Protein AF-L9M4J0-F1 (afdb_monomer)

Solvent-accessible surface area (backbone atoms only — not comparable to full-atom values): 4822 Å² total; per-residue (Å²): 115,34,23,33,44,34,38,97,88,22,25,38,25,70,47,79,53,81,78,78,78,89,69,82,90,76,92,76,78,83,71,77,47,79,43,77,47,78,34,80,50,73,89,58,33,43,72,31,76,40,66,64,60,52,50,49,53,49,60,78,39,64,88,39,73,88,54,57,82,50,42,81,42,83,40,82,128

Mean predicted aligned error: 8.57 Å

Nearest PDB structures (foldseek):
  3jc5-assembly1_6  TM=2.144E-01  e=4.487E+00  Saccharomyces cerevisiae
  6iic-assembly1_C  TM=2.243E-01  e=5.089E+00  Mud crab virus
  3jc7-assembly1_6  TM=2.180E-01  e=5.419E+00  Saccharomyces cerevisiae

pLDDT: mean 80.51, std 18.29, range [41.53, 94.75]

Structure (mmCIF, N/CA/C/O backbone):
data_AF-L9M4J0-F1
#
_entry.id   AF-L9M4J0-F1
#
loop_
_atom_site.group_PDB
_atom_site.id
_atom_site.type_symbol
_atom_site.label_atom_id
_atom_site.label_alt_id
_atom_site.label_comp_id
_atom_site.label_asym_id
_atom_site.label_entity_id
_atom_site.label_seq_id
_atom_site.pdbx_PDB_ins_code
_atom_site.Cartn_x
_atom_site.Cartn_y
_atom_site.Cartn_z
_atom_site.occupancy
_atom_site.B_iso_or_equiv
_atom_site.auth_seq_id
_atom_site.auth_comp_id
_atom_site.auth_asym_id
_atom_site.auth_atom_id
_atom_site.pdbx_PDB_model_num
ATOM 1 N N . MET A 1 1 ? 8.813 -14.306 0.198 1.00 78.94 1 MET A N 1
ATOM 2 C CA . MET A 1 1 ? 9.029 -13.112 1.027 1.00 78.94 1 MET A CA 1
ATOM 3 C C . MET A 1 1 ? 8.425 -11.855 0.426 1.00 78.94 1 MET A C 1
ATOM 5 O O . MET A 1 1 ? 9.209 -10.937 0.275 1.00 78.94 1 MET A O 1
ATOM 9 N N . ALA A 1 2 ? 7.155 -11.794 0.005 1.00 89.12 2 ALA A N 1
ATOM 10 C CA . ALA A 1 2 ? 6.613 -10.585 -0.632 1.00 89.12 2 ALA A CA 1
ATOM 11 C C . ALA A 1 2 ? 5.502 -9.970 0.224 1.00 89.12 2 ALA A C 1
ATOM 13 O O . ALA A 1 2 ? 4.866 -10.659 1.025 1.00 89.12 2 ALA A O 1
ATOM 14 N N . PHE A 1 3 ? 5.269 -8.673 0.057 1.00 93.00 3 PHE A N 1
ATOM 15 C CA . PHE A 1 3 ? 4.237 -7.933 0.775 1.00 93.00 3 PHE A CA 1
ATOM 16 C C . PHE A 1 3 ? 3.369 -7.175 -0.218 1.00 93.00 3 PHE A C 1
ATOM 18 O O . PHE A 1 3 ? 3.848 -6.712 -1.244 1.00 93.00 3 PHE A O 1
ATOM 25 N N . ARG A 1 4 ? 2.088 -7.023 0.086 1.00 93.38 4 ARG A N 1
ATOM 26 C CA . ARG A 1 4 ? 1.148 -6.233 -0.711 1.00 93.38 4 ARG A CA 1
ATOM 27 C C . ARG A 1 4 ? 0.338 -5.329 0.196 1.00 93.38 4 ARG A C 1
ATOM 29 O O . ARG A 1 4 ? 0.224 -5.586 1.394 1.00 93.38 4 ARG A O 1
ATOM 36 N N . ILE A 1 5 ? -0.226 -4.275 -0.373 1.00 94.75 5 ILE A N 1
ATOM 37 C CA . ILE A 1 5 ? -1.146 -3.398 0.346 1.00 94.75 5 ILE A CA 1
ATOM 38 C C . ILE A 1 5 ? -2.567 -3.776 -0.057 1.00 94.75 5 ILE A C 1
ATOM 40 O O . ILE A 1 5 ? -2.878 -3.829 -1.246 1.00 94.75 5 ILE A O 1
ATOM 44 N N . ILE A 1 6 ? -3.412 -4.026 0.940 1.00 94.31 6 ILE A N 1
ATOM 45 C CA . ILE A 1 6 ? -4.821 -4.371 0.764 1.00 94.31 6 ILE A CA 1
ATOM 46 C C . ILE A 1 6 ? -5.727 -3.344 1.427 1.00 94.31 6 ILE A C 1
ATOM 48 O O . ILE A 1 6 ? -5.377 -2.785 2.466 1.00 94.31 6 ILE A O 1
ATOM 52 N N . LYS A 1 7 ? -6.907 -3.128 0.858 1.00 93.75 7 LYS A N 1
ATOM 53 C CA . LYS A 1 7 ? -7.965 -2.291 1.424 1.00 93.75 7 LYS A CA 1
ATOM 54 C C . LYS A 1 7 ? -9.314 -2.837 0.984 1.00 93.75 7 LYS A C 1
ATOM 56 O O . LYS A 1 7 ? -9.534 -2.985 -0.208 1.00 93.75 7 LYS A O 1
ATOM 61 N N . ASP A 1 8 ? -10.215 -3.106 1.927 1.00 92.25 8 ASP A N 1
ATOM 62 C CA . ASP A 1 8 ? -11.591 -3.540 1.631 1.00 92.25 8 ASP A CA 1
ATOM 63 C C . ASP A 1 8 ? -11.662 -4.714 0.624 1.00 92.25 8 ASP A C 1
ATOM 65 O O . ASP A 1 8 ? -12.511 -4.741 -0.260 1.00 92.25 8 ASP A O 1
ATOM 69 N N . ASN A 1 9 ? -10.748 -5.686 0.753 1.00 90.75 9 ASN A N 1
ATOM 70 C CA . ASN A 1 9 ? -10.589 -6.839 -0.150 1.00 90.75 9 ASN A CA 1
ATOM 71 C C . ASN A 1 9 ? -10.087 -6.514 -1.577 1.00 90.75 9 ASN A C 1
ATOM 73 O O . ASN A 1 9 ? -10.151 -7.367 -2.457 1.00 90.75 9 ASN A O 1
ATOM 77 N N . LEU A 1 10 ? -9.563 -5.306 -1.790 1.00 93.75 10 LEU A N 1
ATOM 78 C CA . LEU A 1 10 ? -8.862 -4.875 -2.999 1.00 93.75 10 LEU A CA 1
ATOM 79 C C . LEU A 1 10 ? -7.356 -4.776 -2.738 1.00 93.75 10 LEU A C 1
ATOM 81 O O . LEU A 1 10 ? -6.916 -4.493 -1.623 1.00 93.75 10 LEU A O 1
ATOM 85 N N . PHE A 1 11 ? -6.572 -4.948 -3.788 1.00 94.06 11 PHE A N 1
ATOM 86 C CA . PHE A 1 11 ? -5.125 -4.828 -3.835 1.00 94.06 11 PHE A CA 1
ATOM 87 C C . PHE A 1 11 ? -4.705 -3.484 -4.422 1.00 94.06 11 PHE A C 1
ATOM 89 O O .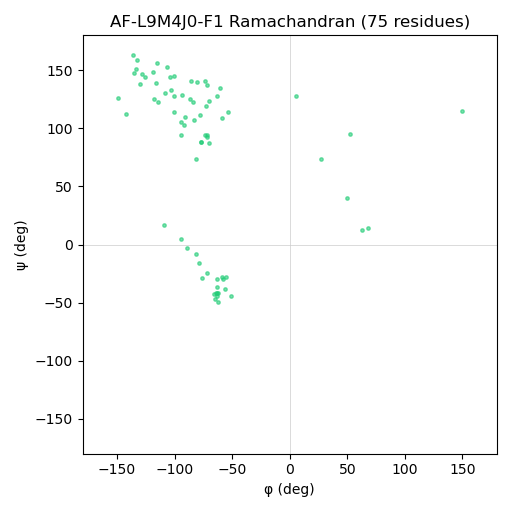 PHE A 1 11 ? -5.346 -2.951 -5.329 1.00 94.06 11 PHE A O 1
ATOM 96 N N . LEU A 1 12 ? -3.609 -2.930 -3.910 1.00 93.31 12 LEU A N 1
ATOM 97 C CA . LEU A 1 12 ? -2.990 -1.748 -4.497 1.00 93.31 12 LEU A CA 1
ATOM 98 C C . LEU A 1 12 ? -2.292 -2.140 -5.805 1.00 93.31 12 LEU A C 1
ATOM 100 O O . LEU A 1 12 ? -1.349 -2.927 -5.776 1.00 93.31 12 LEU A O 1
ATOM 104 N N . ALA A 1 13 ? -2.716 -1.559 -6.921 1.00 92.62 13 ALA A N 1
ATOM 105 C CA . ALA A 1 13 ? -2.036 -1.641 -8.206 1.00 92.62 13 ALA A CA 1
ATOM 106 C C . ALA A 1 13 ? -1.296 -0.333 -8.492 1.00 92.62 13 ALA A C 1
ATOM 108 O O . ALA A 1 13 ? -1.768 0.758 -8.151 1.00 92.6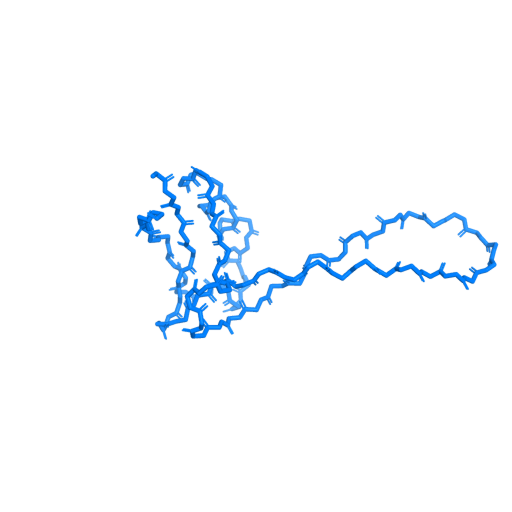2 13 ALA A O 1
ATOM 109 N N . ILE A 1 14 ? -0.133 -0.457 -9.127 1.00 88.19 14 ILE A N 1
ATOM 110 C CA . ILE A 1 14 ? 0.674 0.676 -9.569 1.00 88.19 14 ILE A CA 1
ATOM 111 C C . ILE A 1 14 ? 0.777 0.614 -11.086 1.00 88.19 14 ILE A C 1
ATOM 113 O O . ILE A 1 14 ? 1.208 -0.398 -11.636 1.00 88.19 14 ILE A O 1
ATOM 117 N N . THR A 1 15 ? 0.400 1.707 -11.740 1.00 79.75 15 THR A N 1
ATOM 118 C CA . THR A 1 15 ? 0.592 1.895 -13.175 1.00 79.75 15 THR A CA 1
ATOM 119 C C . THR A 1 15 ? 1.575 3.041 -13.364 1.00 79.75 15 THR A C 1
ATOM 121 O O . THR A 1 15 ? 1.356 4.145 -12.863 1.00 79.75 15 THR A O 1
ATOM 124 N N . GLU A 1 16 ? 2.676 2.783 -14.061 1.00 65.44 16 GLU A N 1
ATOM 125 C CA . GLU A 1 16 ? 3.609 3.829 -14.474 1.00 65.44 16 GLU A CA 1
ATOM 126 C C . GLU A 1 16 ? 3.187 4.323 -15.858 1.00 65.44 16 GLU A C 1
ATOM 128 O O . GLU A 1 16 ? 3.302 3.601 -16.849 1.00 65.44 16 GLU A O 1
ATOM 133 N N . GLU A 1 17 ? 2.670 5.548 -15.934 1.00 56.38 17 GLU A N 1
ATOM 134 C CA . GLU A 1 17 ? 2.443 6.211 -1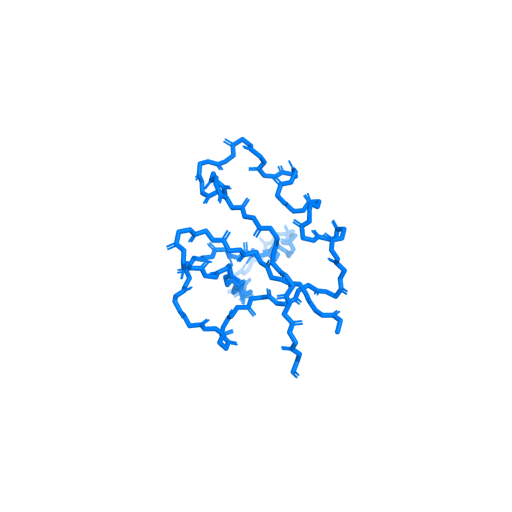7.217 1.00 56.38 17 GLU A CA 1
ATOM 135 C C . GLU A 1 17 ? 3.655 7.089 -17.534 1.00 56.38 17 GLU A C 1
ATOM 137 O O . GLU A 1 17 ? 3.856 8.157 -16.952 1.00 56.38 17 GLU A O 1
ATOM 142 N N . ASN A 1 18 ? 4.484 6.628 -18.472 1.00 48.78 18 ASN A N 1
ATOM 143 C CA . ASN A 1 18 ? 5.526 7.457 -19.068 1.00 48.78 18 ASN A CA 1
ATOM 144 C C . ASN A 1 18 ? 4.865 8.465 -20.015 1.00 48.78 18 ASN A C 1
ATOM 146 O O . ASN A 1 18 ? 4.613 8.165 -21.183 1.00 48.78 18 ASN A O 1
ATOM 150 N N . HIS A 1 19 ? 4.579 9.668 -19.520 1.00 45.69 19 HIS A N 1
ATOM 151 C CA . HIS A 1 19 ? 4.196 10.786 -20.376 1.00 45.69 19 HIS A CA 1
ATOM 152 C C . HIS A 1 19 ? 5.426 11.282 -21.153 1.00 45.69 19 HIS A C 1
ATOM 154 O O . HIS A 1 19 ? 6.174 12.139 -20.687 1.00 45.69 19 HIS A O 1
ATOM 160 N N . TYR A 1 20 ? 5.638 10.750 -22.358 1.00 43.31 20 TYR A N 1
ATOM 161 C CA . TYR A 1 20 ? 6.537 11.362 -23.334 1.00 43.31 20 TYR A CA 1
ATOM 162 C C . TYR A 1 20 ? 5.822 12.553 -23.981 1.00 43.31 20 TYR A C 1
ATOM 164 O O . TYR A 1 20 ? 5.169 12.405 -25.012 1.00 43.31 20 TYR A O 1
ATOM 172 N N . ASN A 1 21 ? 5.925 13.738 -23.375 1.00 41.53 21 ASN A N 1
ATOM 173 C CA . ASN A 1 21 ? 5.566 14.975 -24.068 1.00 41.53 21 ASN A CA 1
ATOM 174 C C . ASN A 1 21 ? 6.646 15.271 -25.121 1.00 41.53 21 ASN A C 1
ATOM 176 O O . ASN A 1 21 ? 7.686 15.848 -24.816 1.00 41.53 21 ASN A O 1
ATOM 180 N N . TYR A 1 22 ? 6.403 14.833 -26.358 1.00 44.41 22 TYR A N 1
ATOM 181 C CA . TYR A 1 22 ? 7.096 15.319 -27.551 1.00 44.41 22 TYR A CA 1
ATOM 182 C C . TYR A 1 22 ? 6.443 16.637 -27.979 1.00 44.41 22 TYR A C 1
ATOM 184 O O . TYR A 1 22 ? 5.696 16.669 -28.947 1.00 44.41 22 TYR A O 1
ATOM 192 N N . ASP A 1 23 ? 6.693 17.717 -27.244 1.00 41.94 23 ASP A N 1
ATOM 193 C CA . ASP A 1 23 ? 6.413 19.056 -27.756 1.00 41.94 23 ASP A CA 1
ATOM 194 C C . ASP A 1 23 ? 7.504 20.028 -27.293 1.00 41.94 23 ASP A C 1
ATOM 196 O O . ASP A 1 23 ? 7.718 20.262 -26.105 1.00 41.94 23 ASP A O 1
ATOM 200 N N . ASP A 1 24 ? 8.246 20.459 -28.309 1.00 51.25 24 ASP A N 1
ATOM 201 C CA . ASP A 1 24 ? 9.122 21.613 -28.462 1.00 51.25 24 ASP A CA 1
ATOM 202 C C . ASP A 1 24 ? 9.407 22.519 -27.244 1.00 51.25 24 ASP A C 1
ATOM 204 O O . ASP A 1 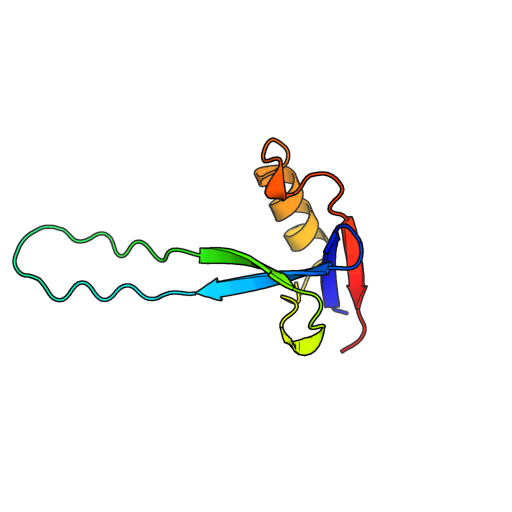24 ? 8.526 23.125 -26.645 1.00 51.25 24 ASP A O 1
ATOM 208 N N . TYR A 1 25 ? 10.713 22.71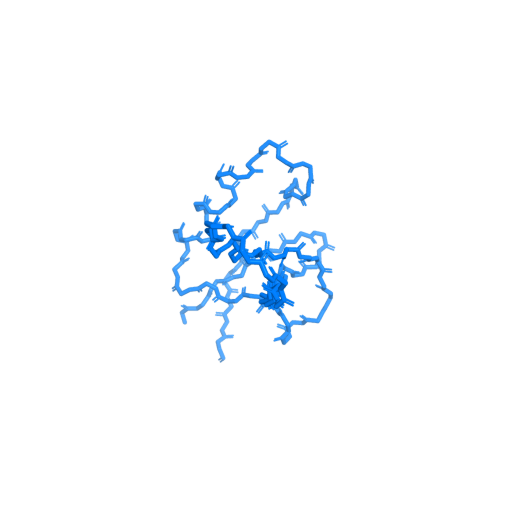7 -27.010 1.00 48.00 25 TYR A N 1
ATOM 209 C CA . TYR A 1 25 ? 11.342 23.839 -26.298 1.00 48.00 25 TYR A CA 1
ATOM 210 C C . TYR A 1 25 ? 10.808 24.188 -24.894 1.00 48.00 25 TYR A C 1
ATOM 212 O O . TYR A 1 25 ? 9.934 25.036 -24.756 1.00 48.00 25 TYR A O 1
ATOM 220 N N . SER A 1 26 ? 11.470 23.655 -23.853 1.00 46.91 26 SER A N 1
ATOM 221 C CA . SER A 1 26 ? 11.815 24.321 -22.571 1.00 46.91 26 SER A CA 1
ATOM 222 C C . SER A 1 26 ? 11.848 23.300 -21.425 1.00 46.91 26 SER A C 1
ATOM 224 O O . SER A 1 26 ? 10.810 22.755 -21.080 1.00 46.91 26 SER A O 1
ATOM 226 N N . ASP A 1 27 ? 13.028 23.071 -20.833 1.00 47.84 27 ASP A N 1
ATOM 227 C CA . ASP A 1 27 ? 13.265 22.450 -19.510 1.00 47.84 27 ASP A CA 1
ATOM 228 C C . ASP A 1 27 ? 12.198 21.455 -18.998 1.00 47.84 27 ASP A C 1
ATOM 230 O O . ASP A 1 27 ? 11.428 21.753 -18.084 1.00 47.84 27 ASP A O 1
ATOM 234 N N . ILE A 1 28 ? 12.154 20.245 -19.567 1.00 45.25 28 ILE A N 1
ATOM 235 C CA . ILE A 1 28 ? 11.219 19.201 -19.123 1.00 45.25 28 ILE A CA 1
ATOM 236 C C . ILE A 1 28 ? 11.912 18.297 -18.100 1.00 45.25 28 ILE A C 1
ATOM 238 O O . ILE A 1 28 ? 12.577 17.315 -18.438 1.00 45.25 28 ILE A O 1
ATOM 242 N N . ASP A 1 29 ? 11.719 18.633 -16.826 1.00 44.25 29 ASP A N 1
ATOM 243 C CA . ASP A 1 29 ? 11.850 17.701 -15.706 1.00 44.25 29 ASP A CA 1
ATOM 244 C C . ASP A 1 29 ? 10.944 16.492 -16.004 1.00 44.25 29 ASP A C 1
ATOM 246 O O . ASP A 1 29 ? 9.723 16.619 -16.135 1.00 44.25 29 ASP A O 1
ATOM 250 N N . THR A 1 30 ? 11.536 15.316 -16.217 1.00 45.47 30 THR A N 1
ATOM 251 C CA . THR A 1 30 ? 10.794 14.093 -16.551 1.00 45.47 30 THR A CA 1
ATOM 252 C C . THR A 1 30 ? 10.013 13.638 -15.316 1.00 45.47 30 THR A C 1
ATOM 254 O O . THR A 1 30 ? 10.504 12.858 -14.502 1.00 45.47 30 THR A O 1
ATOM 257 N N . ALA A 1 31 ? 8.795 14.150 -15.140 1.00 53.34 31 ALA A N 1
ATOM 258 C CA . ALA A 1 31 ? 7.927 13.790 -14.027 1.00 53.34 31 ALA A CA 1
ATOM 259 C C . ALA A 1 31 ? 7.294 12.410 -14.275 1.00 53.34 31 ALA A C 1
ATOM 261 O O . ALA A 1 31 ? 6.200 12.299 -14.831 1.00 53.34 31 ALA A O 1
ATOM 262 N N . VAL A 1 32 ? 7.983 11.343 -13.858 1.00 53.88 32 VAL A N 1
ATOM 263 C CA . VAL A 1 32 ? 7.393 9.998 -13.789 1.00 53.88 32 VAL A CA 1
ATOM 264 C C . VAL A 1 32 ? 6.190 10.064 -12.849 1.00 53.88 32 VAL A C 1
ATOM 266 O O . VAL A 1 32 ? 6.334 10.242 -11.638 1.00 53.88 32 VAL A O 1
ATOM 269 N N . THR A 1 33 ? 4.988 9.966 -13.414 1.00 62.72 33 THR A N 1
ATOM 270 C CA . THR A 1 33 ? 3.750 10.003 -12.637 1.00 62.72 33 THR A CA 1
ATOM 271 C C . THR A 1 33 ? 3.374 8.574 -12.278 1.00 62.72 33 THR A C 1
ATOM 273 O O . THR A 1 33 ? 2.884 7.809 -13.105 1.00 62.72 33 THR A O 1
ATOM 276 N N . THR A 1 34 ? 3.637 8.191 -11.031 1.00 76.75 34 THR A N 1
ATOM 277 C CA . THR A 1 34 ? 3.195 6.903 -10.489 1.00 76.75 34 THR A CA 1
ATOM 278 C C . THR A 1 34 ? 1.711 6.981 -10.134 1.00 76.75 34 THR A C 1
ATOM 280 O O . THR A 1 34 ? 1.336 7.669 -9.177 1.00 76.75 34 THR A O 1
ATOM 283 N N . ASN A 1 35 ? 0.870 6.257 -10.872 1.00 84.62 35 ASN A N 1
ATOM 284 C CA . ASN A 1 35 ? -0.565 6.184 -10.618 1.00 84.62 35 ASN A CA 1
ATOM 285 C C . ASN A 1 35 ? -0.898 4.983 -9.729 1.00 84.62 35 ASN A C 1
ATOM 287 O O . ASN A 1 35 ? -0.501 3.852 -9.999 1.00 84.62 35 ASN A O 1
ATOM 291 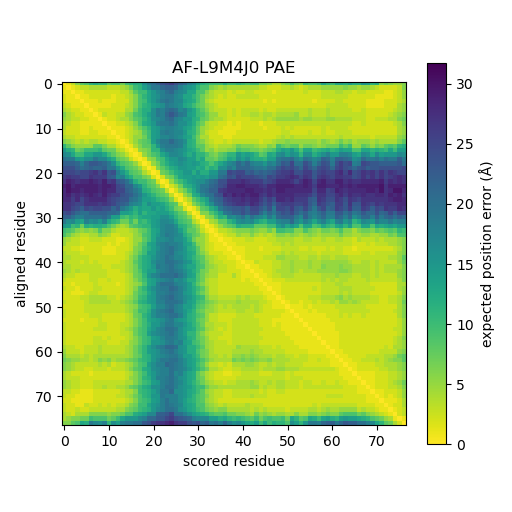N N . TYR A 1 36 ? -1.647 5.242 -8.658 1.00 89.31 36 TYR A N 1
ATOM 292 C CA . TYR A 1 36 ? -2.082 4.232 -7.696 1.00 89.31 36 TYR A CA 1
ATOM 293 C C . TYR A 1 36 ? -3.576 3.976 -7.861 1.00 89.31 36 TYR A C 1
ATOM 295 O O . TYR A 1 36 ? -4.376 4.914 -7.846 1.00 89.31 36 TYR A O 1
ATOM 303 N N . SER A 1 37 ? -3.961 2.709 -7.963 1.00 92.12 37 SER A N 1
ATOM 304 C CA . SER A 1 37 ? -5.361 2.292 -8.061 1.00 92.12 37 SER A CA 1
ATOM 305 C C . SER A 1 37 ? -5.642 1.087 -7.165 1.00 92.12 37 SER A C 1
AT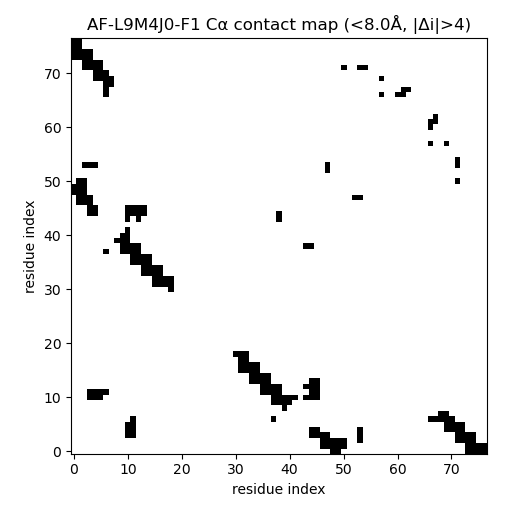OM 307 O O . SER A 1 37 ? -4.722 0.431 -6.682 1.00 92.12 37 SER A O 1
ATOM 309 N N . TRP A 1 38 ? -6.920 0.832 -6.891 1.00 93.44 38 TRP A N 1
ATOM 310 C CA . TRP A 1 38 ? -7.359 -0.371 -6.187 1.00 93.44 38 TRP A CA 1
ATOM 311 C C . TRP A 1 38 ? -7.953 -1.342 -7.200 1.00 93.44 38 TRP A C 1
ATOM 313 O O . TRP A 1 38 ? -8.778 -0.939 -8.018 1.00 93.44 38 TRP A O 1
ATOM 323 N N . THR A 1 39 ? -7.552 -2.605 -7.133 1.00 92.94 39 THR A N 1
ATOM 324 C CA . THR A 1 39 ? -8.024 -3.667 -8.024 1.00 92.94 39 THR A CA 1
ATOM 325 C C . THR A 1 39 ? -8.352 -4.920 -7.226 1.00 92.94 39 THR A C 1
ATOM 327 O O . THR A 1 39 ? -7.737 -5.192 -6.206 1.00 92.94 39 THR A O 1
ATOM 330 N N . ASP A 1 40 ? -9.339 -5.680 -7.664 1.00 93.56 40 ASP A N 1
ATOM 331 C CA . ASP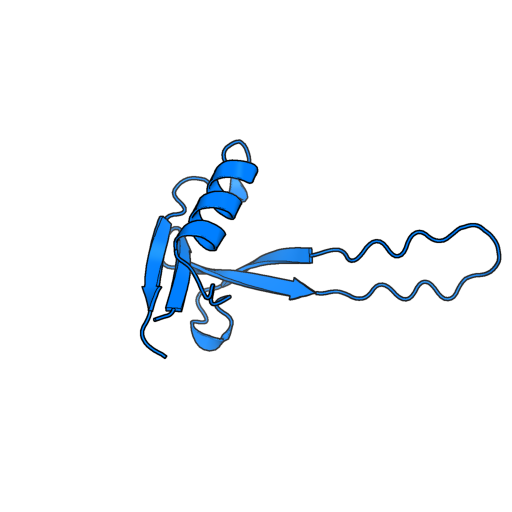 A 1 40 ? -9.647 -7.023 -7.166 1.00 93.56 40 ASP A CA 1
ATOM 332 C C . ASP A 1 40 ? -8.750 -8.107 -7.790 1.00 93.56 40 ASP A C 1
ATOM 334 O O . ASP A 1 40 ? -8.757 -9.253 -7.345 1.00 93.56 40 ASP A O 1
ATOM 338 N N . ASP A 1 41 ? -7.957 -7.737 -8.795 1.00 90.75 41 ASP A N 1
ATOM 339 C CA . ASP A 1 41 ? -7.049 -8.612 -9.522 1.00 90.75 41 ASP A CA 1
ATOM 340 C C . ASP A 1 41 ? -5.720 -8.768 -8.764 1.00 90.75 41 ASP A C 1
ATOM 342 O O . ASP A 1 41 ? -4.890 -7.855 -8.700 1.00 90.75 41 ASP A O 1
ATOM 346 N N . GLU A 1 42 ? -5.522 -9.942 -8.167 1.00 88.00 42 GLU A N 1
ATOM 347 C CA . GLU A 1 42 ? -4.321 -10.270 -7.398 1.00 88.00 42 GLU A CA 1
ATOM 348 C C . GLU A 1 42 ? -3.043 -10.261 -8.253 1.00 88.00 42 GLU A C 1
ATOM 350 O O . GLU A 1 42 ? -1.976 -9.904 -7.746 1.00 88.00 42 GLU A O 1
ATOM 355 N N . ASP A 1 43 ? -3.136 -10.574 -9.548 1.00 87.12 43 ASP A N 1
ATOM 356 C CA . ASP A 1 43 ? -1.977 -10.582 -10.449 1.00 87.12 43 ASP A CA 1
ATOM 357 C C . ASP A 1 43 ? -1.490 -9.164 -10.771 1.00 87.12 43 ASP A C 1
ATOM 359 O O . ASP A 1 43 ? -0.308 -8.951 -11.051 1.00 87.12 43 ASP A O 1
ATOM 363 N N . LYS A 1 44 ? -2.382 -8.172 -10.669 1.00 88.00 44 LYS A N 1
ATOM 364 C CA . LYS A 1 44 ? -2.058 -6.743 -10.816 1.00 88.00 44 LYS A CA 1
ATOM 365 C C . LYS A 1 44 ? -1.661 -6.078 -9.500 1.00 88.00 44 LYS A C 1
ATOM 367 O O . LYS A 1 44 ? -1.307 -4.896 -9.495 1.00 88.00 44 LYS A O 1
ATOM 372 N N . ALA A 1 45 ? -1.715 -6.810 -8.388 1.00 90.25 45 ALA A N 1
ATOM 373 C CA . ALA A 1 45 ? -1.290 -6.301 -7.098 1.00 90.25 45 ALA A CA 1
ATOM 374 C C . ALA A 1 45 ? 0.205 -5.977 -7.125 1.00 90.25 45 ALA A C 1
ATOM 376 O O . ALA A 1 45 ? 1.050 -6.820 -7.436 1.00 90.25 45 ALA A O 1
ATOM 377 N N . TYR A 1 46 ? 0.546 -4.760 -6.721 1.00 90.62 46 TYR A N 1
ATOM 378 C CA . TYR A 1 46 ? 1.933 -4.377 -6.563 1.00 90.62 46 TYR A CA 1
ATOM 379 C C . TYR A 1 46 ? 2.546 -5.101 -5.359 1.00 90.62 46 TYR A C 1
ATOM 381 O O . TYR A 1 46 ? 2.054 -5.013 -4.226 1.00 90.62 46 TYR A O 1
ATOM 389 N N . LYS A 1 47 ? 3.636 -5.826 -5.623 1.00 91.75 47 LYS A N 1
ATOM 390 C CA . LYS A 1 47 ? 4.364 -6.629 -4.639 1.00 91.75 47 LYS A CA 1
ATOM 391 C C . LYS A 1 47 ? 5.605 -5.866 -4.181 1.00 91.75 47 LYS A C 1
ATOM 393 O O . LYS A 1 47 ? 6.538 -5.648 -4.945 1.00 91.75 47 LYS A O 1
ATOM 398 N N . PHE A 1 48 ? 5.620 -5.492 -2.912 1.00 91.25 48 PHE A N 1
ATOM 399 C CA . PHE A 1 48 ? 6.771 -4.928 -2.220 1.00 91.25 48 PHE A CA 1
ATOM 400 C C . PHE A 1 48 ? 7.728 -6.046 -1.798 1.00 91.25 48 PHE A C 1
ATOM 402 O O . PHE A 1 48 ? 7.299 -7.107 -1.326 1.00 91.25 48 PHE A O 1
ATOM 409 N N . LEU A 1 49 ? 9.030 -5.791 -1.934 1.00 90.19 49 LEU A N 1
ATOM 410 C CA . LEU A 1 49 ? 10.082 -6.726 -1.526 1.00 90.19 49 LEU A CA 1
ATOM 411 C C . LEU A 1 49 ? 10.261 -6.732 -0.005 1.00 90.19 49 LEU A C 1
ATOM 413 O O . LEU A 1 49 ? 10.624 -7.755 0.576 1.00 90.19 49 LEU A O 1
ATOM 417 N N . SER A 1 50 ? 9.967 -5.606 0.649 1.00 91.50 50 SER A N 1
ATOM 418 C CA . SER A 1 50 ? 10.034 -5.465 2.099 1.00 91.50 50 SER A CA 1
ATOM 419 C C . SER A 1 50 ? 8.729 -4.948 2.698 1.00 91.50 50 SER A C 1
ATOM 421 O O . SER A 1 50 ? 8.066 -4.056 2.165 1.00 91.50 50 SER A O 1
ATOM 423 N N . LYS A 1 51 ? 8.401 -5.456 3.891 1.00 92.62 51 LYS A N 1
ATOM 424 C CA . LYS A 1 51 ? 7.307 -4.937 4.720 1.00 92.62 51 LYS A CA 1
ATOM 425 C C . LYS A 1 51 ? 7.489 -3.451 5.014 1.00 92.62 51 LYS A C 1
ATOM 427 O O . LYS A 1 51 ? 6.506 -2.714 5.031 1.00 92.62 51 LYS A O 1
ATOM 432 N N . GLN A 1 52 ? 8.737 -3.032 5.235 1.00 93.00 52 GLN A N 1
ATOM 433 C CA . GLN A 1 52 ? 9.071 -1.650 5.562 1.00 93.00 52 GLN A CA 1
ATOM 434 C C . GLN A 1 52 ? 8.691 -0.711 4.416 1.00 93.00 52 GLN A C 1
ATOM 436 O O . GLN A 1 52 ? 8.102 0.328 4.669 1.00 93.00 52 GLN A O 1
ATOM 441 N N . GLU A 1 53 ? 8.936 -1.097 3.161 1.00 91.62 53 GLU A N 1
ATOM 442 C CA . GLU A 1 53 ? 8.588 -0.270 1.997 1.00 91.62 53 GLU A CA 1
ATOM 443 C C . GLU A 1 53 ? 7.075 -0.048 1.892 1.00 91.62 53 GLU A C 1
ATOM 445 O O . GLU A 1 53 ? 6.614 1.076 1.685 1.00 91.62 53 GLU A O 1
ATOM 450 N N . ALA A 1 54 ? 6.293 -1.112 2.096 1.00 92.06 54 ALA A N 1
ATOM 451 C CA . ALA A 1 54 ? 4.837 -1.027 2.102 1.00 92.06 54 ALA A CA 1
ATOM 452 C C . ALA A 1 54 ? 4.326 -0.145 3.259 1.00 92.06 54 ALA A C 1
ATOM 454 O O . ALA A 1 54 ? 3.426 0.680 3.075 1.00 92.06 54 ALA A O 1
ATOM 455 N N . GLN A 1 55 ? 4.918 -0.282 4.450 1.00 94.38 55 GLN A N 1
ATOM 456 C CA . GLN A 1 55 ? 4.582 0.545 5.612 1.00 94.38 55 GLN A CA 1
ATOM 457 C C . GLN A 1 55 ? 4.958 2.013 5.403 1.00 94.38 55 GLN A C 1
ATOM 459 O O . GLN A 1 55 ? 4.150 2.887 5.712 1.00 94.38 55 GLN A O 1
ATOM 464 N N . ASP A 1 56 ? 6.129 2.290 4.834 1.00 93.31 56 ASP A N 1
ATOM 465 C CA . ASP A 1 56 ? 6.590 3.643 4.532 1.00 93.31 56 ASP A CA 1
ATOM 466 C C . ASP A 1 56 ? 5.681 4.324 3.510 1.00 93.31 56 ASP A C 1
ATOM 468 O O . ASP A 1 56 ? 5.409 5.518 3.632 1.00 93.31 56 ASP A O 1
ATOM 472 N N . LEU A 1 57 ? 5.162 3.586 2.524 1.00 91.38 57 LEU A N 1
ATOM 473 C CA . LEU A 1 57 ? 4.204 4.126 1.562 1.00 91.38 57 LEU A CA 1
ATOM 474 C C . LEU A 1 57 ? 2.889 4.528 2.240 1.00 91.38 57 LEU A C 1
ATOM 476 O O . LEU A 1 57 ? 2.395 5.638 2.010 1.00 91.38 57 LEU A O 1
ATOM 480 N N . LEU A 1 58 ? 2.342 3.664 3.099 1.00 92.50 58 LEU A N 1
ATOM 481 C CA . LEU A 1 58 ? 1.140 3.977 3.876 1.00 92.50 58 LEU A CA 1
ATOM 482 C C . LEU A 1 58 ? 1.382 5.142 4.836 1.00 92.50 58 LEU A C 1
ATOM 484 O O . LEU A 1 58 ? 0.551 6.045 4.921 1.00 92.50 58 LEU A O 1
ATOM 488 N N . ALA A 1 59 ? 2.538 5.168 5.501 1.00 92.50 59 ALA A N 1
ATOM 489 C CA . ALA A 1 59 ? 2.933 6.254 6.383 1.00 92.50 59 ALA A CA 1
ATOM 490 C C . ALA A 1 59 ? 3.060 7.567 5.603 1.00 92.50 59 ALA A C 1
ATOM 492 O O . ALA A 1 59 ? 2.433 8.548 5.966 1.00 92.50 59 ALA A O 1
ATOM 493 N N . LYS A 1 60 ? 3.760 7.615 4.468 1.00 91.44 60 LYS A N 1
ATOM 494 C CA . LYS A 1 60 ? 3.858 8.838 3.646 1.00 91.44 60 LYS A CA 1
ATOM 495 C C . LYS A 1 60 ? 2.492 9.356 3.185 1.00 91.44 60 LYS A C 1
ATOM 497 O O . LYS A 1 60 ? 2.314 10.561 3.016 1.00 91.44 60 LYS A O 1
ATOM 502 N N . ASN A 1 61 ? 1.521 8.463 3.011 1.00 90.31 61 ASN A N 1
ATOM 503 C CA . ASN A 1 61 ? 0.195 8.790 2.500 1.00 90.31 61 ASN A CA 1
ATOM 504 C C . ASN A 1 61 ? -0.925 8.712 3.556 1.00 90.31 61 ASN A C 1
ATOM 506 O O . ASN A 1 61 ? -2.096 8.727 3.181 1.00 90.31 61 ASN A O 1
ATOM 510 N N . TRP A 1 62 ? -0.607 8.701 4.857 1.00 87.31 62 TRP A N 1
ATOM 511 C CA . TRP A 1 62 ? -1.582 8.438 5.930 1.00 87.31 62 TRP A CA 1
ATOM 512 C C . TRP A 1 62 ? -2.767 9.420 5.957 1.00 87.31 62 TRP A C 1
ATOM 514 O O . TRP A 1 62 ? -3.866 9.070 6.381 1.00 87.31 62 TRP A O 1
ATOM 524 N N . LYS A 1 63 ? -2.559 10.655 5.481 1.00 90.12 63 LYS A N 1
ATOM 525 C CA . LYS A 1 63 ? -3.599 11.697 5.397 1.00 90.12 63 LYS A CA 1
ATOM 526 C C . LYS A 1 63 ? -4.547 11.525 4.207 1.00 90.12 63 LYS A C 1
ATOM 528 O O . LYS A 1 63 ? -5.590 12.174 4.165 1.00 90.12 63 LYS A O 1
ATOM 533 N N . LYS A 1 64 ? -4.187 10.709 3.212 1.00 90.56 64 LYS A N 1
ATOM 534 C CA . LYS A 1 64 ? -4.969 10.542 1.984 1.00 90.56 64 LYS A CA 1
ATOM 535 C C . LYS A 1 64 ? -6.071 9.511 2.219 1.00 90.56 64 LYS A C 1
ATOM 537 O O . LYS A 1 64 ? -5.795 8.349 2.507 1.00 90.56 64 LYS A O 1
ATOM 542 N N . SER A 1 65 ? -7.323 9.917 2.008 1.00 90.75 65 SER A N 1
ATOM 543 C CA . SER A 1 65 ? -8.504 9.042 2.120 1.00 90.75 65 SER A CA 1
ATOM 544 C C . SER A 1 65 ? -8.414 7.792 1.239 1.00 90.75 65 SER A C 1
ATOM 546 O O . SER A 1 65 ? -8.951 6.746 1.599 1.00 90.75 65 SER A O 1
ATOM 548 N N . PHE A 1 66 ? -7.683 7.878 0.124 1.00 90.62 66 PHE A N 1
ATOM 549 C CA . PHE A 1 66 ? -7.385 6.755 -0.759 1.00 90.62 66 PHE A CA 1
ATOM 550 C C . PHE A 1 66 ? -6.811 5.545 -0.001 1.00 90.62 66 PHE A C 1
ATOM 552 O O . PHE A 1 66 ? -7.298 4.434 -0.204 1.00 90.62 66 PHE A O 1
ATOM 559 N N . TYR A 1 67 ? -5.868 5.774 0.922 1.00 91.75 67 TYR A N 1
ATOM 560 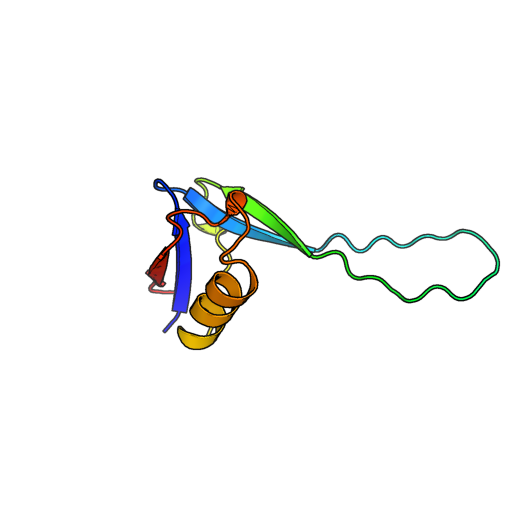C CA . TYR A 1 67 ? -5.177 4.746 1.717 1.00 91.75 67 TYR A CA 1
ATOM 561 C C . TYR A 1 67 ? -5.823 4.483 3.082 1.00 91.75 67 TYR A C 1
ATOM 563 O O . TYR A 1 67 ? -5.288 3.731 3.896 1.00 91.75 67 TYR A O 1
ATOM 571 N N . LYS A 1 68 ? -6.969 5.103 3.375 1.00 91.81 68 LYS A N 1
ATOM 572 C CA . LYS A 1 68 ? -7.666 4.872 4.642 1.00 91.81 68 LYS A CA 1
ATOM 573 C C . LYS A 1 68 ? -8.051 3.395 4.752 1.00 91.81 68 LYS A C 1
ATOM 575 O O . LYS A 1 68 ? -8.579 2.836 3.797 1.00 91.81 68 LYS A O 1
ATOM 580 N N . ASN A 1 69 ? -7.802 2.798 5.918 1.00 92.00 69 ASN A N 1
ATOM 581 C CA . ASN A 1 69 ? -8.001 1.370 6.205 1.00 92.00 69 ASN A CA 1
ATOM 582 C C . ASN A 1 69 ? -7.138 0.416 5.360 1.00 92.00 69 ASN A C 1
ATOM 584 O O . ASN A 1 69 ? -7.382 -0.788 5.372 1.00 92.00 69 ASN A O 1
ATOM 588 N N . ALA A 1 70 ? -6.134 0.927 4.643 1.00 94.62 70 ALA A N 1
ATOM 589 C CA . ALA A 1 70 ? -5.193 0.073 3.944 1.00 94.62 70 ALA A CA 1
ATOM 590 C C . ALA A 1 70 ? -4.228 -0.596 4.935 1.00 94.62 70 ALA A C 1
ATOM 592 O O . ALA A 1 70 ? -3.778 0.021 5.904 1.00 94.62 70 ALA A O 1
ATOM 593 N N . LEU A 1 71 ? -3.907 -1.860 4.684 1.00 94.75 71 LEU A N 1
ATOM 594 C CA . LEU A 1 71 ? -3.078 -2.703 5.538 1.00 94.75 71 LEU A CA 1
ATOM 595 C C . LEU A 1 71 ? -2.031 -3.429 4.698 1.00 94.75 71 LEU A C 1
ATOM 597 O O . LEU A 1 71 ? -2.255 -3.735 3.529 1.00 94.75 71 LEU A O 1
ATOM 601 N N . VAL A 1 72 ? -0.888 -3.731 5.310 1.00 94.75 72 VAL A N 1
ATOM 602 C CA . VAL A 1 72 ? 0.146 -4.559 4.681 1.00 94.75 72 VAL A CA 1
ATOM 603 C C . VAL A 1 72 ? -0.168 -6.026 4.948 1.00 94.75 72 VAL A C 1
ATOM 605 O O . VAL A 1 72 ? -0.296 -6.429 6.104 1.00 94.75 72 VAL A O 1
ATOM 608 N N . GLN A 1 73 ? -0.262 -6.817 3.885 1.00 93.81 73 GLN A N 1
ATOM 609 C CA . GLN A 1 73 ? -0.488 -8.256 3.931 1.00 93.81 73 GLN A CA 1
ATOM 610 C C . GLN A 1 73 ? 0.722 -8.996 3.353 1.00 93.81 73 GLN A C 1
ATOM 612 O O . GLN A 1 73 ? 1.292 -8.590 2.341 1.00 93.81 73 GLN A O 1
ATOM 617 N N . GLU A 1 74 ? 1.106 -10.092 3.999 1.00 91.88 74 GLU A N 1
ATOM 618 C CA . GLU A 1 74 ? 2.114 -11.019 3.486 1.00 91.88 74 GLU A CA 1
ATOM 619 C C . GLU A 1 74 ? 1.555 -11.822 2.309 1.00 91.88 74 GLU A C 1
ATOM 621 O O . GLU A 1 74 ? 0.418 -12.292 2.351 1.00 91.88 74 GLU A O 1
ATOM 626 N N . CYS A 1 75 ? 2.360 -11.981 1.261 1.00 85.69 75 CYS A N 1
ATOM 627 C CA . CYS A 1 75 ? 2.019 -12.757 0.079 1.00 85.69 75 CYS A CA 1
ATOM 628 C C . CYS A 1 75 ? 3.153 -13.735 -0.249 1.00 85.69 75 CYS A C 1
ATOM 630 O O . CYS A 1 75 ? 4.345 -13.401 -0.188 1.00 85.69 75 CYS A O 1
ATOM 632 N N . TRP A 1 76 ? 2.769 -14.955 -0.607 1.00 73.38 76 TRP A N 1
ATOM 633 C CA . TRP A 1 76 ? 3.678 -15.945 -1.173 1.00 73.38 76 TRP A CA 1
ATOM 634 C C . TRP A 1 76 ? 3.753 -15.709 -2.686 1.00 73.38 76 TRP A C 1
ATOM 636 O O . TRP A 1 76 ? 2.766 -15.287 -3.287 1.00 73.38 76 TRP A O 1
ATOM 646 N N . LEU A 1 77 ? 4.954 -15.844 -3.255 1.00 59.84 77 LEU A N 1
ATOM 647 C CA . LEU A 1 77 ? 5.187 -15.727 -4.697 1.00 59.84 77 LEU A CA 1
ATOM 648 C C . LEU A 1 77 ? 4.770 -17.016 -5.396 1.00 59.84 77 LEU A C 1
ATOM 650 O O . LEU A 1 77 ? 5.047 -18.086 -4.806 1.00 59.84 77 LEU A O 1
#

Secondary structure (DSSP, 8-state):
-EEEEEETTEEEEEEEE-------SS------EEEEEEES-GGGS-EES-HHHHHHHHHHTTT-GGGTT-EEEEE--

Sequence (77 aa):
MAFRIIKDNLFLAITEENHYNYDDYSDIDTAVTTNYSWTDDEDKAYKFLSKQEAQDLLAKNWKKSFYKNALVQECWL

Foldseek 3Di:
DKKWKDDPLWTKAWDFDQPPPPDDDDDDPRPGDIDIDTHNDPVRHDIDPDPVVVVVVCVVCVVPPRCVRIDMDDDDD

Radius of gyration: 15.05 Å; Cα contacts (8 Å, |Δi|>4): 122; chains: 1; bounding box: 25×40×35 Å